Protein AF-A0A9D9AND8-F1 (afdb_monomer_lite)

Secondary structure (DSSP, 8-state):
-HHHHHHHHHHHGGGGSTT------PPPHHHHHHHHHHHHHHHHHHHH-SS-EEE--SSHHHHHHHHHHHHHTTTSPPSSEEE----S-S-TTTTTS-TTT-HHHHTTGGG----------

Sequence (121 aa):
MVEQITDTIRAYAPRFGPERGERKTELTPHLAVLEVEAIHIMSEVAADFERPVMLYSTGEYSTMMLRLAMKAFWPAKPLFSFLHIDCLWDFGQWAGSAIRSSRSCRMWADSIRATSHATFQ

Foldseek 3Di:
DVVVVVVVCVVCVVVVDPPPPPPPPPDDPVVVVVLVVLLVVLVVCLVVDPADEAEADPDPVRVVSCVSQCVSPPPDHRPYAYEYDDPVPDPPVPNPDDPVPDPVCVVRVVRYDDDDPPDDD

pLDDT: mean 71.0, std 21.16, range [26.05, 96.69]

Structure (mmCIF, N/CA/C/O backbone):
data_AF-A0A9D9AND8-F1
#
_entry.id   AF-A0A9D9AND8-F1
#
loop_
_atom_site.group_PDB
_atom_site.id
_atom_site.type_symbol
_atom_site.label_atom_id
_atom_site.label_alt_id
_atom_site.label_comp_id
_atom_site.label_asym_id
_atom_site.label_entity_id
_atom_site.label_seq_id
_atom_site.pdbx_PDB_ins_code
_atom_site.Cartn_x
_atom_site.Cartn_y
_atom_site.Cartn_z
_atom_site.occupancy
_atom_site.B_iso_or_equiv
_atom_site.auth_seq_id
_atom_site.auth_comp_id
_atom_site.auth_asym_id
_atom_site.auth_atom_id
_atom_site.pdbx_PDB_model_num
ATOM 1 N N . MET A 1 1 ? 23.223 -13.353 -29.895 1.00 60.47 1 MET A N 1
ATOM 2 C CA . MET A 1 1 ? 22.236 -12.441 -29.270 1.00 60.47 1 MET A CA 1
ATOM 3 C C . MET A 1 1 ? 21.867 -12.873 -27.849 1.00 60.47 1 MET A C 1
ATOM 5 O O . MET A 1 1 ? 21.993 -12.061 -26.949 1.00 60.47 1 MET A O 1
ATOM 9 N N . VAL A 1 2 ? 21.493 -14.138 -27.610 1.00 62.31 2 VAL A N 1
ATOM 10 C CA . VAL A 1 2 ? 21.167 -14.654 -26.257 1.00 62.31 2 VAL A CA 1
ATOM 11 C C . VAL A 1 2 ? 22.379 -14.668 -25.302 1.00 62.31 2 VAL A C 1
ATOM 13 O O . VAL A 1 2 ? 22.239 -14.327 -24.129 1.00 62.31 2 VAL A O 1
ATOM 16 N N . GLU A 1 3 ? 23.580 -14.960 -25.817 1.00 68.44 3 GLU A N 1
ATOM 17 C CA . GLU A 1 3 ? 24.846 -14.875 -25.059 1.00 68.44 3 GLU A CA 1
ATOM 18 C C . GLU A 1 3 ? 25.087 -13.462 -24.491 1.00 68.44 3 GLU A C 1
ATOM 20 O O . GLU A 1 3 ? 25.306 -13.305 -23.295 1.00 68.44 3 GLU A O 1
ATOM 25 N N . GLN A 1 4 ? 24.880 -12.408 -25.295 1.00 69.00 4 GLN A N 1
ATOM 26 C CA . GLN A 1 4 ? 25.072 -11.019 -24.848 1.00 69.00 4 GLN A CA 1
ATOM 27 C C . GLN A 1 4 ? 24.097 -10.596 -23.741 1.00 69.00 4 GLN A C 1
ATOM 29 O O . GLN A 1 4 ? 24.464 -9.834 -22.847 1.00 69.00 4 GLN A O 1
ATOM 34 N N . ILE A 1 5 ? 22.858 -11.097 -23.772 1.00 76.50 5 ILE A N 1
ATOM 35 C CA . ILE A 1 5 ? 21.877 -10.848 -22.706 1.00 76.50 5 ILE A CA 1
ATOM 36 C C . ILE A 1 5 ? 22.333 -11.535 -21.417 1.00 76.50 5 ILE A C 1
ATOM 38 O O . ILE A 1 5 ? 22.285 -10.935 -20.346 1.00 76.50 5 ILE A O 1
ATOM 42 N N . THR A 1 6 ? 22.818 -12.773 -21.519 1.00 77.94 6 THR A N 1
ATOM 43 C CA . THR A 1 6 ? 23.277 -13.565 -20.370 1.00 77.94 6 THR A CA 1
ATOM 44 C C . THR A 1 6 ? 24.500 -12.934 -19.708 1.00 77.94 6 THR A C 1
ATOM 46 O O . THR A 1 6 ? 24.544 -12.826 -18.482 1.00 77.94 6 THR A O 1
ATOM 49 N N . ASP A 1 7 ? 25.443 -12.431 -20.502 1.00 81.19 7 ASP A N 1
ATOM 50 C CA . ASP A 1 7 ? 26.620 -11.712 -20.011 1.00 81.19 7 ASP A CA 1
ATOM 51 C C . ASP A 1 7 ? 26.248 -10.378 -19.364 1.00 81.19 7 ASP A C 1
ATOM 53 O O . ASP A 1 7 ? 26.751 -10.043 -18.292 1.00 81.19 7 ASP A O 1
ATOM 57 N N . THR A 1 8 ? 25.291 -9.654 -19.948 1.00 79.75 8 THR A N 1
ATOM 58 C CA . THR A 1 8 ? 24.755 -8.417 -19.361 1.00 79.75 8 THR A CA 1
ATOM 59 C C . THR A 1 8 ? 24.072 -8.695 -18.022 1.00 79.75 8 THR A C 1
ATOM 61 O O . THR A 1 8 ? 24.312 -7.988 -17.045 1.00 79.75 8 THR A O 1
ATOM 64 N N . ILE A 1 9 ? 23.264 -9.757 -17.933 1.00 80.69 9 ILE A N 1
ATOM 65 C CA . ILE A 1 9 ? 22.616 -10.178 -16.685 1.00 80.69 9 ILE A CA 1
ATOM 66 C C . ILE A 1 9 ? 23.669 -10.564 -15.643 1.00 80.69 9 ILE A C 1
ATOM 68 O O . ILE A 1 9 ? 23.561 -10.128 -14.500 1.00 80.69 9 ILE A O 1
ATOM 72 N N . ARG A 1 10 ? 24.704 -11.327 -16.013 1.00 78.75 10 ARG A N 1
ATOM 73 C CA . ARG A 1 10 ? 25.799 -11.713 -15.105 1.00 78.75 10 ARG A CA 1
ATOM 74 C C . ARG A 1 10 ? 26.624 -10.520 -14.632 1.00 78.75 10 ARG A C 1
ATOM 76 O O . ARG A 1 10 ? 26.996 -10.493 -13.466 1.00 78.75 10 ARG A O 1
ATOM 83 N N . ALA A 1 11 ? 26.861 -9.527 -15.485 1.00 79.94 11 ALA A N 1
ATOM 84 C CA . ALA A 1 11 ? 27.540 -8.287 -15.111 1.00 79.94 11 ALA A CA 1
ATOM 85 C C . ALA A 1 11 ? 26.679 -7.403 -14.190 1.00 79.94 11 ALA A C 1
ATOM 87 O O . ALA A 1 11 ? 27.203 -6.674 -13.348 1.00 79.94 11 ALA A O 1
ATOM 88 N N . TYR A 1 12 ? 25.351 -7.474 -14.323 1.00 74.88 12 TYR A N 1
ATOM 89 C CA . TYR A 1 12 ? 24.406 -6.677 -13.541 1.00 74.88 12 TYR A CA 1
ATOM 90 C C . TYR A 1 12 ? 23.987 -7.343 -12.216 1.00 74.88 12 TYR A C 1
ATOM 92 O O . TYR A 1 12 ? 23.691 -6.653 -11.239 1.00 74.88 12 TYR A O 1
ATOM 100 N N . ALA A 1 13 ? 24.000 -8.678 -12.156 1.00 76.44 13 ALA A N 1
ATOM 101 C CA . ALA A 1 13 ? 23.594 -9.493 -11.009 1.00 76.44 13 ALA A CA 1
ATOM 102 C C . ALA A 1 13 ? 24.298 -9.164 -9.673 1.00 76.44 13 ALA A C 1
ATOM 104 O O . ALA A 1 13 ? 23.607 -9.176 -8.651 1.00 76.44 13 ALA A O 1
ATOM 105 N N . PRO A 1 14 ? 25.599 -8.798 -9.625 1.00 74.25 14 PRO A N 1
ATOM 106 C CA . PRO A 1 14 ? 26.282 -8.448 -8.379 1.00 74.25 14 PRO A CA 1
ATOM 107 C C . PRO A 1 14 ? 25.635 -7.272 -7.631 1.00 74.25 14 PRO A C 1
ATOM 109 O O . PRO A 1 14 ? 25.731 -7.194 -6.410 1.00 74.25 14 PRO A O 1
ATOM 112 N N . ARG A 1 15 ? 24.894 -6.391 -8.326 1.00 68.00 15 ARG A N 1
ATOM 113 C CA . ARG A 1 15 ? 24.135 -5.283 -7.706 1.00 68.00 15 ARG A CA 1
ATOM 114 C C . ARG A 1 15 ? 22.983 -5.749 -6.812 1.00 68.00 15 ARG A C 1
ATOM 116 O O . ARG A 1 15 ? 22.499 -4.974 -5.985 1.00 68.00 15 ARG A O 1
ATOM 123 N N . PHE A 1 16 ? 22.520 -6.982 -7.000 1.00 69.44 16 PHE A N 1
ATOM 124 C CA . PHE A 1 16 ? 21.459 -7.607 -6.212 1.00 69.44 16 PHE A CA 1
ATOM 125 C C . PHE A 1 16 ? 22.005 -8.615 -5.189 1.00 69.44 16 PHE A C 1
ATOM 127 O O . PHE A 1 16 ? 21.230 -9.397 -4.640 1.00 69.44 16 PHE A O 1
ATOM 134 N N . GLY A 1 17 ? 23.321 -8.612 -4.942 1.00 66.56 17 GLY A N 1
ATOM 135 C CA . GLY A 1 17 ? 23.969 -9.502 -3.986 1.00 66.56 17 GLY A CA 1
ATOM 136 C C . GLY A 1 17 ? 23.478 -9.326 -2.538 1.00 66.56 17 GLY A C 1
ATOM 137 O O . GLY A 1 17 ? 22.917 -8.284 -2.185 1.00 66.56 17 GLY A O 1
ATOM 138 N N . PRO A 1 18 ? 23.700 -10.343 -1.686 1.00 62.09 18 PRO A N 1
ATOM 139 C CA . PRO A 1 18 ? 23.262 -10.361 -0.288 1.00 62.09 18 PRO A CA 1
ATOM 140 C C . PRO A 1 18 ? 23.989 -9.330 0.588 1.00 62.09 18 PRO A C 1
ATOM 142 O O . PRO A 1 18 ? 23.468 -8.953 1.631 1.00 62.09 18 PRO A O 1
ATOM 145 N N . GLU A 1 19 ? 25.135 -8.804 0.141 1.00 62.38 19 GLU A N 1
ATOM 146 C CA . GLU A 1 19 ? 25.882 -7.718 0.798 1.00 62.38 19 GLU A CA 1
ATOM 147 C C . GLU A 1 19 ? 25.253 -6.333 0.602 1.00 62.38 19 GLU A C 1
ATOM 149 O O . GLU A 1 19 ? 25.921 -5.296 0.598 1.00 62.38 19 GLU A O 1
ATOM 154 N N . ARG A 1 20 ? 23.935 -6.278 0.416 1.00 56.81 20 ARG A N 1
ATOM 155 C CA . ARG A 1 20 ? 23.211 -5.019 0.481 1.00 56.81 20 ARG A CA 1
ATOM 156 C C . ARG A 1 20 ? 23.189 -4.620 1.954 1.00 56.81 20 ARG A C 1
ATOM 158 O O . ARG A 1 20 ? 22.267 -4.991 2.675 1.00 56.81 20 ARG A O 1
ATOM 165 N N . GLY A 1 21 ? 24.224 -3.899 2.395 1.00 57.62 21 GLY A N 1
ATOM 166 C CA . GLY A 1 21 ? 24.255 -3.267 3.712 1.00 57.62 21 GLY A CA 1
ATOM 167 C C . GLY A 1 21 ? 22.902 -2.619 3.993 1.00 57.62 21 GLY A C 1
ATOM 168 O O . GLY A 1 21 ? 22.286 -2.074 3.069 1.00 57.62 21 GLY A O 1
ATOM 169 N N . GLU A 1 22 ? 22.412 -2.778 5.224 1.00 60.12 22 GLU A N 1
ATOM 170 C CA . GLU A 1 22 ? 21.079 -2.359 5.652 1.00 60.12 22 GLU A CA 1
ATOM 171 C C . GLU A 1 22 ? 20.847 -0.913 5.208 1.00 60.12 22 GLU A C 1
ATOM 173 O O . GLU A 1 22 ? 21.396 0.037 5.766 1.00 60.12 22 GLU A O 1
ATOM 178 N N . ARG A 1 23 ? 20.106 -0.743 4.109 1.00 58.53 23 ARG A N 1
ATOM 179 C CA . ARG A 1 23 ? 19.906 0.565 3.501 1.00 58.53 23 ARG A CA 1
ATOM 180 C C . ARG A 1 23 ? 18.869 1.286 4.354 1.00 58.53 23 ARG A C 1
ATOM 182 O O . ARG A 1 23 ? 17.690 1.310 4.011 1.00 58.53 23 ARG A O 1
ATOM 189 N N . LYS A 1 24 ? 19.297 1.834 5.492 1.00 58.53 24 LYS A N 1
ATOM 190 C CA . LYS A 1 24 ? 18.519 2.789 6.283 1.00 58.53 24 LYS A CA 1
ATOM 191 C C . LYS A 1 24 ? 18.476 4.098 5.510 1.00 58.53 24 LYS A C 1
ATOM 193 O O . LYS A 1 24 ? 19.198 5.043 5.793 1.00 58.53 24 LYS A O 1
ATOM 198 N N . THR A 1 25 ? 17.685 4.118 4.445 1.00 65.06 25 THR A N 1
ATOM 199 C CA . THR A 1 25 ? 17.281 5.373 3.826 1.00 65.06 25 THR A CA 1
ATOM 200 C C . THR A 1 25 ? 16.216 5.945 4.744 1.00 65.06 25 THR A C 1
ATOM 202 O O . THR A 1 25 ? 15.048 5.573 4.644 1.00 65.06 25 THR A O 1
ATOM 205 N N . GLU A 1 26 ? 16.641 6.754 5.713 1.00 78.56 26 GLU A N 1
ATOM 206 C CA . GLU A 1 26 ? 15.705 7.531 6.515 1.00 78.56 26 GLU A CA 1
ATOM 207 C C . GLU A 1 26 ? 14.888 8.398 5.558 1.00 78.56 26 GLU A C 1
ATOM 209 O O . GLU A 1 26 ? 15.436 9.104 4.705 1.00 78.56 26 GLU A O 1
ATOM 214 N N . LEU A 1 27 ? 13.564 8.263 5.630 1.00 84.69 27 LEU A N 1
ATOM 215 C CA . LEU A 1 27 ? 12.671 9.090 4.837 1.00 84.69 27 LEU A CA 1
ATOM 216 C C . LEU A 1 27 ? 12.847 10.537 5.286 1.00 84.69 27 LEU A C 1
ATOM 218 O O . LEU A 1 27 ? 12.961 10.820 6.479 1.00 84.69 27 LEU A O 1
ATOM 222 N N . THR A 1 28 ? 12.838 11.465 4.333 1.00 92.75 28 THR A N 1
ATOM 223 C CA . THR A 1 28 ? 12.757 12.879 4.694 1.00 92.75 28 THR A CA 1
ATOM 224 C C . THR A 1 28 ? 11.464 13.121 5.489 1.00 92.75 28 THR A C 1
ATOM 226 O O . THR A 1 28 ? 10.480 12.406 5.270 1.00 92.75 28 THR A O 1
ATOM 229 N N . PRO A 1 29 ? 11.409 14.130 6.380 1.00 91.44 29 PRO A N 1
ATOM 230 C CA . PRO A 1 29 ? 10.223 14.377 7.205 1.00 91.44 29 PRO A CA 1
ATOM 231 C C . PRO A 1 29 ? 8.933 14.504 6.386 1.00 91.44 29 PRO A C 1
ATOM 233 O O . PRO A 1 29 ? 7.892 13.988 6.774 1.00 91.44 29 PRO A O 1
ATOM 236 N N . HIS A 1 30 ? 9.019 15.123 5.206 1.00 94.69 30 HIS A N 1
ATOM 237 C CA . HIS A 1 30 ? 7.894 15.237 4.283 1.00 94.69 30 HIS A CA 1
ATOM 238 C C . HIS A 1 30 ? 7.436 13.879 3.722 1.00 94.69 30 HIS A C 1
ATOM 240 O O . HIS A 1 30 ? 6.242 13.594 3.710 1.00 94.69 30 HIS A O 1
ATOM 246 N N . LEU A 1 31 ? 8.367 13.014 3.299 1.00 93.50 31 LEU A N 1
ATOM 247 C CA . LEU A 1 31 ? 8.030 11.683 2.781 1.00 93.50 31 LEU A CA 1
ATOM 248 C C . LEU A 1 31 ? 7.480 10.758 3.870 1.00 93.50 31 LEU A C 1
ATOM 250 O O . LEU A 1 31 ? 6.635 9.919 3.578 1.00 93.50 31 LEU A O 1
ATOM 254 N N . ALA A 1 32 ? 7.929 10.919 5.116 1.00 92.38 32 ALA A N 1
ATOM 255 C CA . ALA A 1 32 ? 7.377 10.186 6.249 1.00 92.38 32 ALA A CA 1
ATOM 256 C C . ALA A 1 32 ? 5.906 10.559 6.502 1.00 92.38 32 ALA A C 1
ATOM 258 O O . ALA A 1 32 ? 5.086 9.673 6.724 1.00 92.38 32 ALA A O 1
ATOM 259 N N . VAL A 1 33 ? 5.558 11.849 6.406 1.00 95.75 33 VAL A N 1
ATOM 260 C CA . VAL A 1 33 ? 4.161 12.305 6.511 1.00 95.75 33 VAL A CA 1
ATOM 261 C C . VAL A 1 33 ? 3.309 11.707 5.393 1.00 95.75 33 VAL A C 1
ATOM 263 O O . VAL A 1 33 ? 2.272 11.120 5.683 1.00 95.75 33 VAL A O 1
ATOM 266 N N . LEU A 1 34 ? 3.777 11.773 4.142 1.00 95.69 34 LEU A N 1
ATOM 267 C CA . LEU A 1 34 ? 3.057 11.196 3.000 1.00 95.69 34 LEU A CA 1
ATOM 268 C C . LEU A 1 34 ? 2.881 9.678 3.119 1.00 95.69 34 LEU A C 1
ATOM 270 O O . LEU A 1 34 ? 1.847 9.140 2.734 1.00 95.69 34 LEU A O 1
ATOM 274 N N . GLU A 1 35 ? 3.879 8.971 3.650 1.00 94.62 35 GLU A N 1
ATOM 275 C CA . GLU A 1 35 ? 3.773 7.532 3.885 1.00 94.62 35 GLU A CA 1
ATOM 276 C C . GLU A 1 35 ? 2.700 7.210 4.934 1.00 94.62 35 GLU A C 1
ATOM 278 O O . GLU A 1 35 ? 1.891 6.307 4.718 1.00 94.62 35 GLU A O 1
ATOM 283 N N . VAL A 1 36 ? 2.661 7.956 6.042 1.00 96.00 36 VAL A N 1
ATOM 284 C CA . VAL A 1 36 ? 1.648 7.781 7.094 1.00 96.00 36 VAL A CA 1
ATOM 285 C C . VAL A 1 36 ? 0.250 8.109 6.571 1.00 96.00 36 VAL A C 1
ATOM 287 O O . VAL A 1 36 ? -0.675 7.333 6.797 1.00 96.00 36 VAL A O 1
ATOM 290 N N . GLU A 1 37 ? 0.100 9.207 5.832 1.00 96.69 37 GLU A N 1
ATOM 291 C CA . GLU A 1 37 ? -1.172 9.622 5.235 1.00 96.69 37 GLU A CA 1
ATOM 292 C C . GLU A 1 37 ? -1.691 8.584 4.230 1.00 96.69 37 GLU A C 1
ATOM 294 O O . GLU A 1 37 ? -2.852 8.182 4.285 1.00 96.69 37 GLU A O 1
ATOM 299 N N . ALA A 1 38 ? -0.821 8.060 3.364 1.00 95.25 38 ALA A N 1
ATOM 300 C CA . ALA A 1 38 ? -1.208 7.031 2.405 1.00 95.25 38 ALA A CA 1
ATOM 301 C C . ALA A 1 38 ? -1.621 5.715 3.085 1.00 95.25 38 ALA A C 1
ATOM 303 O O . ALA A 1 38 ? -2.586 5.075 2.660 1.00 95.25 38 ALA A O 1
ATOM 304 N N . ILE A 1 39 ? -0.909 5.300 4.139 1.00 94.44 39 ILE A N 1
ATOM 305 C CA . ILE A 1 39 ? -1.267 4.119 4.938 1.00 94.44 39 ILE A CA 1
ATOM 306 C C . ILE A 1 39 ? -2.623 4.32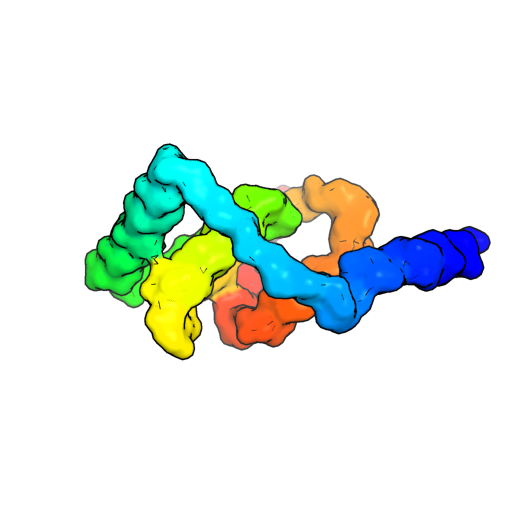2 5.618 1.00 94.44 39 ILE A C 1
ATOM 308 O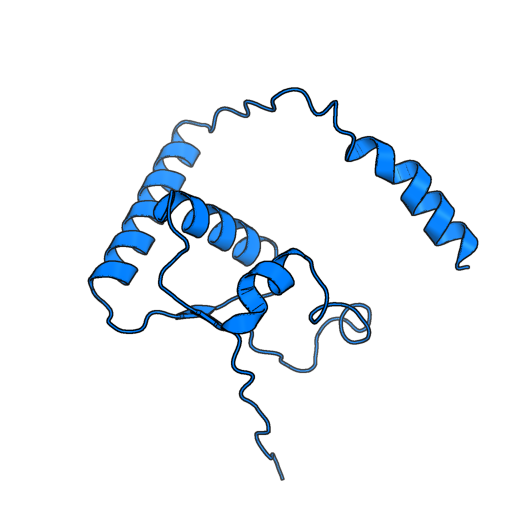 O . ILE A 1 39 ? -3.443 3.402 5.626 1.00 94.44 39 ILE A O 1
ATOM 312 N N . HIS A 1 40 ? -2.868 5.516 6.157 1.00 95.50 40 HIS A N 1
ATOM 313 C CA . HIS A 1 40 ? -4.130 5.866 6.796 1.00 95.50 40 HIS A CA 1
ATOM 314 C C . HIS A 1 40 ? -5.302 5.744 5.816 1.00 95.50 40 HIS A C 1
ATOM 316 O O . HIS A 1 40 ? -6.212 4.963 6.079 1.00 95.50 40 HIS A O 1
ATOM 322 N N . ILE A 1 41 ? -5.206 6.371 4.639 1.00 94.44 41 ILE A N 1
ATOM 323 C CA . ILE A 1 41 ? -6.235 6.299 3.589 1.00 94.44 41 ILE A CA 1
ATOM 324 C C . ILE A 1 41 ? -6.506 4.846 3.169 1.00 94.44 41 ILE A C 1
ATOM 326 O O . ILE A 1 41 ? -7.656 4.433 3.041 1.00 94.44 41 ILE A O 1
ATOM 330 N N . MET A 1 42 ? -5.463 4.031 2.972 1.00 91.88 42 MET A N 1
ATOM 331 C CA . MET A 1 42 ? -5.641 2.617 2.604 1.00 91.88 42 MET A CA 1
ATOM 332 C C . MET A 1 42 ? -6.335 1.799 3.695 1.00 91.88 42 MET A C 1
ATOM 334 O O . MET A 1 42 ? -7.076 0.867 3.381 1.00 91.88 42 MET A O 1
ATOM 338 N N . SER A 1 43 ? -6.085 2.132 4.960 1.00 91.81 43 SER A N 1
ATOM 339 C CA . SER A 1 43 ? -6.679 1.445 6.106 1.00 91.81 43 SER A CA 1
ATOM 340 C C . SER A 1 43 ? -8.144 1.839 6.291 1.00 91.81 43 SER A C 1
ATOM 342 O O . SER A 1 43 ? -8.965 0.966 6.554 1.00 91.81 43 SER A O 1
ATOM 344 N N . GLU A 1 44 ? -8.485 3.114 6.081 1.00 94.56 44 GLU A N 1
ATOM 345 C CA . GLU A 1 44 ? -9.872 3.601 6.077 1.00 94.56 44 GLU A CA 1
ATOM 346 C C . GLU A 1 44 ? -10.684 2.948 4.959 1.00 94.56 44 GLU A C 1
ATOM 348 O O . GLU A 1 44 ? -11.712 2.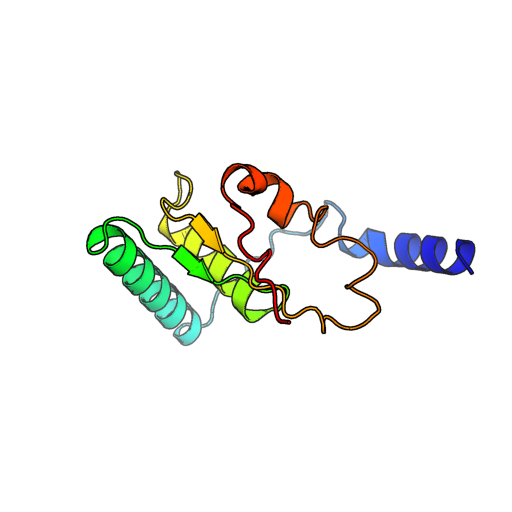331 5.217 1.00 94.56 44 GLU A O 1
ATOM 353 N N . VAL A 1 45 ? -10.173 2.954 3.723 1.00 93.19 45 VAL A N 1
ATOM 354 C CA . VAL A 1 45 ? -10.855 2.311 2.587 1.00 93.19 45 VAL A CA 1
ATOM 355 C C . VAL A 1 45 ? -11.042 0.806 2.814 1.00 93.19 45 VAL A C 1
ATOM 357 O O . VAL A 1 45 ? -12.050 0.234 2.410 1.00 93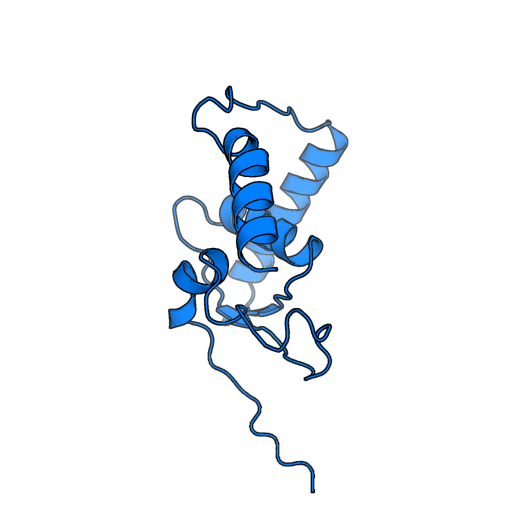.19 45 VAL A O 1
ATOM 360 N N . ALA A 1 46 ? -10.095 0.134 3.465 1.00 89.56 46 ALA A N 1
ATOM 361 C CA . ALA A 1 46 ? -10.250 -1.283 3.782 1.00 89.56 46 ALA A CA 1
ATOM 362 C C . ALA A 1 46 ? -11.236 -1.558 4.929 1.00 89.56 46 ALA A C 1
ATOM 364 O O . ALA A 1 46 ? -11.747 -2.674 5.009 1.00 89.56 46 ALA A O 1
ATOM 365 N N . ALA A 1 47 ? -11.487 -0.582 5.805 1.00 91.44 47 ALA A N 1
ATOM 366 C CA . ALA A 1 47 ? -12.455 -0.688 6.892 1.00 91.44 47 ALA A CA 1
ATOM 367 C C . ALA A 1 47 ? -13.881 -0.323 6.444 1.00 91.44 47 ALA A C 1
ATOM 369 O O . ALA A 1 47 ? -14.834 -0.973 6.869 1.00 91.44 47 ALA A O 1
ATOM 370 N N . ASP A 1 48 ? -14.019 0.675 5.569 1.00 94.62 48 ASP A N 1
ATOM 371 C CA . ASP A 1 48 ? -15.315 1.226 5.160 1.00 94.62 48 ASP A CA 1
ATOM 372 C C . ASP A 1 48 ? -15.984 0.442 4.022 1.00 94.62 48 ASP A C 1
ATOM 374 O O . ASP A 1 48 ? -17.210 0.441 3.900 1.00 94.62 48 ASP A O 1
ATOM 378 N N . PHE A 1 49 ? -15.203 -0.229 3.170 1.00 92.81 49 PHE A N 1
ATOM 379 C CA . PHE A 1 49 ? -15.719 -0.929 1.993 1.00 92.81 49 PHE A CA 1
ATOM 380 C C . PHE A 1 49 ? -15.676 -2.450 2.170 1.00 92.81 49 PHE A C 1
ATOM 382 O O . PHE A 1 49 ? -14.650 -3.024 2.518 1.00 92.81 49 PHE A O 1
ATOM 389 N N . GLU A 1 50 ? -16.771 -3.135 1.823 1.00 88.69 50 GLU A N 1
ATOM 390 C CA . GLU A 1 50 ? -16.877 -4.598 1.967 1.00 88.69 50 GLU A CA 1
ATOM 391 C C . GLU A 1 50 ? -15.953 -5.383 1.021 1.00 88.69 50 GLU A C 1
ATOM 393 O O . GLU A 1 50 ? -15.505 -6.484 1.343 1.00 88.69 50 GLU A O 1
ATOM 398 N N . ARG A 1 51 ? -15.710 -4.863 -0.192 1.00 88.12 51 ARG A N 1
ATOM 399 C CA . ARG A 1 51 ? -14.938 -5.550 -1.246 1.00 88.12 51 ARG A CA 1
ATOM 400 C C . ARG A 1 51 ? -14.025 -4.579 -2.001 1.00 88.12 51 ARG A C 1
ATOM 402 O O . ARG A 1 51 ? -14.244 -4.349 -3.194 1.00 88.12 51 ARG A O 1
ATOM 409 N N . PRO A 1 52 ? -13.013 -3.996 -1.337 1.00 90.12 52 PRO A N 1
ATOM 410 C CA . PRO A 1 52 ? -12.074 -3.124 -2.016 1.00 90.12 52 PRO A CA 1
ATOM 411 C C . PRO A 1 52 ? -11.253 -3.924 -3.036 1.00 90.12 52 PRO A C 1
ATOM 413 O O . PRO A 1 52 ? -10.962 -5.109 -2.848 1.00 90.12 52 PRO A O 1
ATOM 416 N N . VAL A 1 53 ? -10.877 -3.266 -4.132 1.00 89.50 53 VAL A N 1
ATOM 417 C CA . VAL A 1 53 ? -9.997 -3.818 -5.167 1.00 89.50 53 VAL A CA 1
ATOM 418 C C . VAL A 1 53 ? -8.951 -2.770 -5.509 1.00 89.50 53 VAL A C 1
ATOM 420 O O . VAL A 1 53 ? -9.282 -1.615 -5.765 1.00 89.50 53 VAL A O 1
ATOM 423 N N . MET A 1 54 ? -7.688 -3.178 -5.547 1.00 89.06 54 MET A N 1
ATOM 424 C CA . MET A 1 54 ? -6.590 -2.306 -5.935 1.00 89.06 54 MET A CA 1
ATOM 425 C C . MET A 1 54 ? -6.248 -2.501 -7.411 1.00 89.06 54 MET A C 1
ATOM 427 O O . MET A 1 54 ? -5.831 -3.582 -7.831 1.00 89.06 54 MET A O 1
ATOM 431 N N . LEU A 1 55 ? -6.396 -1.436 -8.198 1.00 89.06 55 LEU A N 1
ATOM 432 C CA . LEU A 1 55 ? -5.962 -1.425 -9.591 1.00 89.06 55 LEU A CA 1
ATOM 433 C C . LEU A 1 55 ? -4.432 -1.452 -9.652 1.00 89.06 55 LEU A C 1
ATOM 435 O O . LEU A 1 55 ? -3.753 -0.595 -9.084 1.00 89.06 55 LEU A O 1
ATOM 439 N N . TYR A 1 56 ? -3.894 -2.454 -10.335 1.00 84.69 56 TYR A N 1
ATOM 440 C CA . TYR A 1 56 ? -2.463 -2.692 -10.450 1.00 84.69 56 TYR A CA 1
ATOM 441 C C . TYR A 1 56 ? -2.042 -2.689 -11.916 1.00 84.69 56 TYR A C 1
ATOM 443 O O . TYR A 1 56 ? -2.658 -3.342 -12.754 1.00 84.69 56 TYR A O 1
ATOM 451 N N . SER A 1 57 ? -0.965 -1.975 -12.226 1.00 83.12 57 SER A N 1
ATOM 452 C CA . SER A 1 57 ? -0.303 -1.989 -13.531 1.00 83.12 57 SER A CA 1
ATOM 453 C C . SER A 1 57 ? 1.143 -2.458 -13.365 1.00 83.12 57 SER A C 1
ATOM 455 O O . SER A 1 57 ? 1.588 -2.756 -12.265 1.00 83.12 57 SER A O 1
ATOM 457 N N . THR A 1 58 ? 1.908 -2.557 -14.443 1.00 76.75 58 THR A N 1
ATOM 458 C CA . THR A 1 58 ? 3.348 -2.861 -14.377 1.00 76.75 58 THR A CA 1
ATOM 459 C C . THR A 1 58 ? 4.216 -1.620 -14.117 1.00 76.75 58 THR A C 1
ATOM 461 O O . THR A 1 58 ? 5.441 -1.719 -14.131 1.00 76.75 58 THR A O 1
ATOM 464 N N . GLY A 1 59 ? 3.606 -0.455 -13.863 1.00 80.62 59 GLY A N 1
ATOM 465 C CA . GLY A 1 59 ? 4.310 0.814 -13.653 1.00 80.62 59 GLY A CA 1
ATOM 466 C C . GLY A 1 59 ? 4.885 1.001 -12.243 1.00 80.62 59 GLY A C 1
ATOM 467 O O . GLY A 1 59 ? 4.498 0.332 -11.278 1.00 80.62 59 GLY A O 1
ATOM 468 N N . GLU A 1 60 ? 5.777 1.975 -12.089 1.00 83.06 60 GLU A N 1
ATOM 469 C CA . GLU A 1 60 ? 6.461 2.295 -10.833 1.00 83.06 60 GLU A CA 1
ATOM 470 C C . GLU A 1 60 ? 5.507 2.728 -9.711 1.00 83.06 60 GLU A C 1
ATOM 472 O O . GLU A 1 60 ? 5.670 2.305 -8.564 1.00 83.06 60 GLU A O 1
ATOM 477 N N . TYR A 1 61 ? 4.465 3.496 -10.038 1.00 85.25 61 TYR A N 1
ATOM 478 C CA . TYR A 1 61 ? 3.500 4.000 -9.058 1.00 85.25 61 TYR A CA 1
ATOM 479 C C . TYR A 1 61 ? 2.703 2.869 -8.414 1.00 85.25 61 TYR A C 1
ATOM 481 O O . TYR A 1 61 ? 2.534 2.831 -7.199 1.00 85.25 61 TYR A O 1
ATOM 489 N N . SER A 1 62 ? 2.270 1.896 -9.215 1.00 85.38 62 SER A N 1
ATOM 490 C CA . SER A 1 62 ? 1.525 0.736 -8.721 1.00 85.38 62 SER A CA 1
ATOM 491 C C . SER A 1 62 ? 2.382 -0.153 -7.809 1.00 85.38 62 SER A C 1
ATOM 493 O O . SER A 1 62 ? 1.892 -0.695 -6.819 1.00 85.38 62 SER A O 1
ATOM 495 N N . THR A 1 63 ? 3.687 -0.243 -8.085 1.00 86.12 63 THR A N 1
ATOM 496 C CA . THR A 1 63 ? 4.650 -0.967 -7.247 1.00 86.12 63 THR A CA 1
ATOM 497 C C . THR A 1 63 ? 4.899 -0.235 -5.928 1.00 86.12 63 THR A C 1
ATOM 499 O O . THR A 1 63 ? 4.983 -0.871 -4.876 1.00 86.12 63 THR A O 1
ATOM 502 N N . MET A 1 64 ? 4.965 1.099 -5.957 1.00 90.56 64 MET A N 1
ATOM 503 C CA . MET A 1 64 ? 5.035 1.921 -4.747 1.00 90.56 64 MET A CA 1
ATOM 504 C C . MET A 1 64 ? 3.773 1.758 -3.893 1.00 90.56 64 MET A C 1
ATOM 506 O O . MET A 1 64 ? 3.873 1.493 -2.697 1.00 90.56 64 MET A O 1
ATOM 510 N N . MET A 1 65 ? 2.593 1.823 -4.507 1.00 90.56 65 MET A N 1
ATOM 511 C CA . MET A 1 65 ? 1.323 1.610 -3.812 1.00 90.56 65 MET A CA 1
ATOM 512 C C . MET A 1 65 ? 1.227 0.200 -3.219 1.00 90.56 65 MET A C 1
ATOM 514 O O . MET A 1 65 ? 0.797 0.044 -2.081 1.00 90.56 65 MET A O 1
ATOM 518 N N . LEU A 1 66 ? 1.699 -0.831 -3.931 1.00 89.44 66 LEU A N 1
ATOM 519 C CA . LEU A 1 66 ? 1.769 -2.197 -3.404 1.00 89.44 66 LEU A CA 1
ATOM 520 C C . LEU A 1 66 ? 2.662 -2.267 -2.159 1.00 89.44 66 LEU A C 1
ATOM 522 O O . LEU A 1 66 ? 2.330 -2.939 -1.183 1.00 89.44 66 LEU A O 1
ATOM 526 N N . ARG A 1 67 ? 3.797 -1.561 -2.163 1.00 88.88 67 ARG A N 1
ATOM 527 C CA . ARG A 1 67 ? 4.692 -1.497 -1.003 1.00 88.88 67 ARG A CA 1
ATOM 528 C C . ARG A 1 67 ? 4.024 -0.821 0.197 1.00 88.88 67 ARG A C 1
ATOM 530 O O . ARG A 1 67 ? 4.206 -1.305 1.313 1.00 88.88 67 ARG A O 1
ATOM 537 N N . LEU A 1 68 ? 3.269 0.251 -0.029 1.00 91.69 68 LEU A N 1
ATOM 538 C CA . LEU A 1 68 ? 2.513 0.953 1.010 1.00 91.69 68 LEU A CA 1
ATOM 539 C C . LEU A 1 68 ? 1.376 0.088 1.567 1.00 91.69 68 LEU A C 1
ATOM 541 O O . LEU A 1 68 ? 1.261 -0.036 2.782 1.00 91.69 68 LEU A O 1
ATOM 545 N N . ALA A 1 69 ? 0.623 -0.602 0.707 1.00 90.62 69 ALA A N 1
ATOM 546 C CA . ALA A 1 69 ? -0.395 -1.561 1.131 1.00 90.62 69 ALA A CA 1
ATOM 547 C C . ALA A 1 69 ? 0.214 -2.642 2.039 1.00 90.62 69 ALA A C 1
ATOM 549 O O . ALA A 1 69 ? -0.275 -2.915 3.128 1.00 90.62 69 ALA A O 1
ATOM 550 N N . MET A 1 70 ? 1.358 -3.205 1.657 1.00 89.38 70 MET A N 1
ATOM 551 C CA . MET A 1 70 ? 2.051 -4.209 2.472 1.00 89.38 70 MET A CA 1
ATOM 552 C C . MET A 1 70 ? 2.522 -3.670 3.830 1.00 89.38 70 MET A C 1
ATOM 554 O O . MET A 1 70 ? 2.600 -4.434 4.787 1.00 89.38 70 MET A O 1
ATOM 558 N N . LYS A 1 71 ? 2.838 -2.371 3.923 1.00 90.81 71 LYS A N 1
ATOM 559 C CA . LYS A 1 71 ? 3.124 -1.707 5.202 1.00 90.81 71 LYS A CA 1
ATOM 560 C C . LYS A 1 71 ? 1.859 -1.507 6.038 1.00 90.81 71 LYS A C 1
ATOM 562 O O . LYS A 1 71 ? 1.919 -1.733 7.240 1.00 90.81 71 LYS A O 1
ATOM 567 N N . ALA A 1 72 ? 0.744 -1.124 5.419 1.00 91.19 72 ALA A N 1
ATOM 568 C CA . ALA A 1 72 ? -0.519 -0.866 6.108 1.00 91.19 72 ALA A CA 1
ATOM 569 C C . ALA A 1 72 ? -1.098 -2.118 6.789 1.00 91.19 72 ALA A C 1
ATOM 571 O O . ALA A 1 72 ? -1.592 -2.033 7.908 1.00 91.19 72 ALA A O 1
ATOM 572 N N . PHE A 1 73 ? -0.996 -3.286 6.146 1.00 87.94 73 PHE A N 1
ATOM 573 C CA . PHE A 1 73 ? -1.602 -4.528 6.653 1.00 87.94 73 PHE A CA 1
ATOM 574 C C . PHE A 1 73 ? -0.639 -5.446 7.411 1.00 87.94 73 PHE A C 1
ATOM 576 O O . PHE A 1 73 ? -1.058 -6.507 7.873 1.00 87.94 73 PHE A O 1
ATOM 583 N N . TRP A 1 74 ? 0.632 -5.065 7.576 1.00 87.81 74 TRP A N 1
ATOM 584 C CA . TRP A 1 74 ? 1.596 -5.867 8.333 1.00 87.81 74 TRP A CA 1
ATOM 585 C C . TRP A 1 74 ? 1.097 -6.102 9.772 1.00 87.81 74 TRP A C 1
ATOM 587 O O . TRP A 1 74 ? 0.737 -5.134 10.441 1.00 87.81 74 TRP A O 1
ATOM 597 N N . PRO A 1 75 ? 1.086 -7.347 10.297 1.00 88.69 75 PRO A N 1
ATOM 598 C CA . PRO A 1 75 ? 1.758 -8.567 9.815 1.00 88.69 75 PRO A CA 1
ATOM 599 C C . PRO A 1 75 ? 0.928 -9.471 8.885 1.00 88.69 75 PRO A C 1
ATOM 601 O O . PRO A 1 75 ? 1.418 -10.510 8.440 1.00 88.69 75 PRO A O 1
ATOM 604 N N . ALA A 1 76 ? -0.325 -9.117 8.612 1.00 84.94 76 ALA A N 1
ATOM 605 C CA . ALA A 1 76 ? -1.205 -9.864 7.727 1.00 84.94 76 ALA A CA 1
ATOM 606 C C . ALA A 1 76 ? -1.039 -9.432 6.257 1.00 84.94 76 ALA A C 1
ATOM 608 O O . ALA A 1 76 ? -0.367 -8.457 5.919 1.00 84.94 76 ALA A O 1
ATOM 609 N N . LYS A 1 77 ? -1.640 -10.198 5.344 1.00 80.31 77 LYS A N 1
ATOM 610 C CA . LYS A 1 77 ? -1.741 -9.799 3.935 1.00 80.31 77 LYS A CA 1
ATOM 611 C C . LYS A 1 77 ? -2.882 -8.780 3.770 1.00 80.31 77 LYS A C 1
ATOM 613 O O . LYS A 1 77 ? -3.874 -8.907 4.488 1.00 80.31 77 LYS A O 1
ATOM 618 N N . PRO A 1 78 ? -2.787 -7.825 2.823 1.00 79.81 78 PRO A N 1
ATOM 619 C CA . PRO A 1 78 ? -3.901 -6.942 2.488 1.00 79.81 78 PRO A CA 1
ATOM 620 C C . PRO A 1 78 ? -5.174 -7.735 2.180 1.00 79.81 78 PRO A C 1
ATOM 622 O O . PRO A 1 78 ? -5.120 -8.754 1.491 1.00 79.81 78 PRO A O 1
ATOM 625 N N . LEU A 1 79 ? -6.307 -7.259 2.699 1.00 75.19 79 LEU A N 1
ATOM 626 C CA . LEU A 1 79 ? -7.603 -7.942 2.601 1.00 75.19 79 LEU A CA 1
ATOM 627 C C . LEU A 1 79 ? -8.310 -7.733 1.247 1.00 75.19 79 LEU A C 1
ATOM 629 O O . LEU A 1 79 ? -9.376 -8.300 1.024 1.00 75.19 79 LEU A O 1
ATOM 633 N N . PHE A 1 80 ? -7.725 -6.949 0.336 1.00 81.81 80 PHE A N 1
ATOM 634 C CA . PHE A 1 80 ? -8.288 -6.648 -0.982 1.00 81.81 80 PHE A CA 1
ATOM 635 C C . PHE A 1 80 ? -7.562 -7.353 -2.130 1.00 81.81 80 PHE A C 1
ATOM 637 O O . PHE A 1 80 ? -6.356 -7.604 -2.095 1.00 81.81 80 PHE A O 1
ATOM 644 N N . SER A 1 81 ? -8.320 -7.639 -3.188 1.00 83.81 81 SER A N 1
ATOM 645 C CA . SER A 1 81 ? -7.810 -8.234 -4.424 1.00 83.81 81 SER A CA 1
ATOM 646 C C . SER A 1 81 ? -7.105 -7.200 -5.304 1.00 83.81 81 SER A C 1
ATOM 648 O O . SER A 1 81 ? -7.448 -6.019 -5.288 1.00 83.81 81 SER A O 1
ATOM 650 N N . PHE A 1 82 ? -6.162 -7.652 -6.134 1.00 83.94 82 PHE A N 1
ATOM 651 C CA . PHE A 1 82 ? -5.538 -6.825 -7.170 1.00 83.94 82 PHE A CA 1
ATOM 652 C C . PHE A 1 82 ? -6.192 -7.085 -8.528 1.00 83.94 82 PHE A C 1
ATOM 654 O O . PHE A 1 82 ? -6.370 -8.241 -8.918 1.00 83.94 82 PHE A O 1
ATOM 661 N N . LEU A 1 83 ? -6.516 -6.020 -9.260 1.00 85.00 83 LEU A N 1
ATOM 662 C CA . LEU A 1 83 ? -7.057 -6.090 -10.615 1.00 85.00 83 LEU A CA 1
ATOM 663 C C . LEU A 1 83 ? -6.099 -5.413 -11.590 1.00 85.00 83 LEU A C 1
ATOM 665 O O . LEU A 1 83 ? -5.808 -4.227 -11.467 1.00 85.00 83 LEU A O 1
ATOM 669 N N . HIS A 1 84 ? -5.640 -6.178 -12.574 1.00 82.62 84 HIS A N 1
ATOM 670 C CA . HIS A 1 84 ? -4.883 -5.661 -13.703 1.00 82.62 84 HIS A CA 1
ATOM 671 C C . HIS A 1 84 ? -5.791 -5.592 -14.929 1.00 82.62 84 HIS A C 1
ATOM 673 O O . HIS A 1 84 ? -6.444 -6.582 -15.262 1.00 82.62 84 HIS A O 1
ATOM 679 N N . ILE A 1 85 ? -5.835 -4.428 -15.575 1.00 79.88 85 ILE A N 1
ATOM 680 C CA . ILE A 1 85 ? -6.559 -4.221 -16.828 1.00 79.88 85 ILE A CA 1
ATOM 681 C C . ILE A 1 85 ? -5.528 -4.287 -17.951 1.00 79.88 85 ILE A C 1
ATOM 683 O O . ILE A 1 85 ? -4.679 -3.406 -18.056 1.00 79.88 85 ILE A O 1
ATOM 687 N N . ASP A 1 86 ? -5.607 -5.345 -18.752 1.00 73.06 86 ASP A N 1
ATOM 688 C CA . ASP A 1 86 ? -4.767 -5.530 -19.932 1.00 73.06 86 ASP A CA 1
ATOM 689 C C . ASP A 1 86 ? -5.454 -4.864 -21.133 1.00 73.06 86 ASP A C 1
ATOM 691 O O . ASP A 1 86 ? -6.549 -5.260 -21.542 1.00 73.06 86 ASP A O 1
ATOM 695 N N . CYS A 1 87 ? -4.834 -3.809 -21.661 1.00 65.50 87 CYS A N 1
ATOM 696 C CA . CYS A 1 87 ? -5.358 -3.046 -22.792 1.00 65.50 87 CYS A CA 1
ATOM 697 C C . CYS A 1 87 ? -4.884 -3.589 -24.151 1.00 65.50 87 CYS A C 1
ATOM 699 O O . CYS A 1 87 ? -5.108 -2.922 -25.160 1.00 65.50 87 CYS A O 1
ATOM 701 N N . LEU A 1 88 ? -4.203 -4.745 -24.204 1.00 57.69 88 LEU A N 1
ATOM 702 C CA . LEU A 1 88 ? -3.640 -5.370 -25.416 1.00 57.69 88 LEU A CA 1
ATOM 703 C C . LEU A 1 88 ? -2.600 -4.512 -26.173 1.00 57.69 88 LEU A C 1
ATOM 705 O O . LEU A 1 88 ? -2.034 -4.963 -27.167 1.00 57.69 88 LEU A O 1
ATOM 709 N N . TRP A 1 89 ? -2.310 -3.300 -25.688 1.00 56.94 89 TRP A N 1
ATOM 710 C CA . TRP A 1 89 ? -1.277 -2.378 -26.170 1.00 56.94 89 TRP A CA 1
ATOM 711 C C . TRP A 1 89 ? -0.190 -2.179 -25.107 1.00 56.94 89 TRP A C 1
ATOM 713 O O . TRP A 1 89 ? 0.277 -1.072 -24.845 1.00 56.94 89 TRP A O 1
ATOM 723 N N . ASP A 1 90 ? 0.219 -3.260 -24.453 1.00 57.50 90 ASP A N 1
ATOM 724 C CA . ASP A 1 90 ? 1.459 -3.222 -23.690 1.00 57.50 90 ASP A CA 1
ATOM 725 C C . ASP A 1 90 ? 2.635 -3.210 -24.670 1.00 57.50 90 ASP A C 1
ATOM 727 O O . ASP A 1 90 ? 2.627 -3.926 -25.674 1.00 57.50 90 ASP A O 1
ATOM 731 N N . PHE A 1 91 ? 3.642 -2.366 -24.402 1.00 55.03 91 PHE A N 1
ATOM 732 C CA . PHE A 1 91 ? 4.869 -2.250 -25.202 1.00 55.03 91 PHE A CA 1
ATOM 733 C C . PHE A 1 91 ? 5.301 -3.636 -25.700 1.00 55.03 91 PHE A C 1
ATOM 735 O O . PHE A 1 91 ? 5.454 -4.531 -24.878 1.00 55.03 91 PHE A O 1
ATOM 742 N N . GLY A 1 92 ? 5.518 -3.837 -27.007 1.00 50.38 92 GLY A N 1
ATOM 743 C CA . GLY A 1 92 ? 5.695 -5.173 -27.619 1.00 50.38 92 GLY A CA 1
ATOM 744 C C . GLY A 1 92 ? 6.797 -6.072 -27.020 1.00 50.38 92 GLY A C 1
ATOM 745 O O . GLY A 1 92 ? 6.834 -7.269 -27.280 1.00 50.38 92 GLY A O 1
ATOM 746 N N . GLN A 1 93 ? 7.658 -5.517 -26.166 1.00 49.53 93 GLN A N 1
ATOM 747 C CA . GLN A 1 93 ? 8.644 -6.220 -25.336 1.00 49.53 93 GLN A CA 1
ATOM 748 C C . GLN A 1 93 ? 8.074 -6.847 -24.035 1.00 49.53 93 GLN A C 1
ATOM 750 O O . GLN A 1 93 ? 8.700 -7.737 -23.466 1.00 49.53 93 GLN A O 1
ATOM 755 N N . TRP A 1 94 ? 6.879 -6.440 -23.594 1.00 49.38 94 TRP A N 1
ATOM 756 C CA . TRP A 1 94 ? 6.139 -6.917 -22.413 1.00 49.38 94 TRP A CA 1
ATOM 757 C C . TRP A 1 94 ? 4.970 -7.838 -22.793 1.00 49.38 94 TRP A C 1
ATOM 759 O O . TRP A 1 94 ? 4.665 -8.774 -22.056 1.00 49.38 94 TRP A O 1
ATOM 769 N N . ALA A 1 95 ? 4.376 -7.636 -23.975 1.00 44.97 95 ALA A N 1
ATOM 770 C CA . ALA A 1 95 ? 3.255 -8.436 -24.477 1.00 44.97 95 ALA A CA 1
ATOM 771 C C . ALA A 1 95 ? 3.609 -9.922 -24.717 1.00 44.97 95 ALA A C 1
ATOM 773 O O . ALA A 1 95 ? 2.755 -10.797 -24.599 1.00 44.97 95 ALA A O 1
ATOM 774 N N . GLY A 1 96 ? 4.874 -10.233 -25.034 1.00 39.47 96 GLY A N 1
ATOM 775 C CA . GLY A 1 96 ? 5.317 -11.600 -25.353 1.00 39.47 96 GLY A CA 1
ATOM 776 C C . GLY A 1 96 ? 5.806 -12.432 -24.162 1.00 39.47 96 GLY A C 1
ATOM 777 O O . GLY A 1 96 ? 5.897 -13.656 -24.255 1.00 39.47 96 GLY A O 1
ATOM 778 N N . SER A 1 97 ? 6.125 -11.806 -23.029 1.00 41.72 97 SER A N 1
ATOM 779 C CA . SER A 1 97 ? 6.709 -12.521 -21.894 1.00 41.72 97 SER A CA 1
ATOM 780 C C . SER A 1 97 ? 6.472 -11.777 -20.583 1.00 41.72 97 SER A C 1
ATOM 782 O O . SER A 1 97 ? 6.879 -10.636 -20.427 1.00 41.72 97 SER A O 1
ATOM 784 N N . ALA A 1 98 ? 5.950 -12.501 -19.592 1.00 45.44 98 ALA A N 1
ATOM 785 C CA . ALA A 1 98 ? 6.216 -12.276 -18.166 1.00 45.44 98 ALA A CA 1
ATOM 786 C C . ALA A 1 98 ? 5.257 -11.450 -17.282 1.00 45.44 98 ALA A C 1
ATOM 788 O O . ALA A 1 98 ? 5.537 -11.366 -16.086 1.00 45.44 98 ALA A O 1
ATOM 789 N N . ILE A 1 99 ? 4.073 -11.003 -17.720 1.00 45.91 99 ILE A N 1
ATOM 790 C CA . ILE A 1 99 ? 3.040 -10.586 -16.733 1.00 45.91 99 ILE A CA 1
ATOM 791 C C . ILE A 1 99 ? 2.491 -11.805 -15.964 1.00 45.91 99 ILE A C 1
ATOM 793 O O . ILE A 1 99 ? 2.246 -11.739 -14.762 1.00 45.91 99 ILE A O 1
ATOM 797 N N . ARG A 1 100 ? 2.449 -12.985 -16.599 1.00 41.94 100 ARG A N 1
ATOM 798 C CA . ARG A 1 100 ? 2.035 -14.245 -15.952 1.00 41.94 100 ARG A CA 1
ATOM 799 C C . ARG A 1 100 ? 3.090 -14.841 -14.997 1.00 41.94 100 ARG A C 1
ATOM 801 O O . ARG A 1 100 ? 2.778 -15.762 -14.250 1.00 41.94 100 ARG A O 1
ATOM 808 N N . SER A 1 101 ? 4.344 -14.367 -15.014 1.00 34.53 101 SER A N 1
ATOM 809 C CA . SER A 1 101 ? 5.467 -15.040 -14.330 1.00 34.53 101 SER A CA 1
ATOM 810 C C . SER A 1 101 ? 6.290 -14.165 -13.377 1.00 34.53 101 SER A C 1
ATOM 812 O O . SER A 1 101 ? 7.207 -14.678 -12.727 1.00 34.53 101 SER A O 1
ATOM 814 N N . SER A 1 102 ? 5.994 -12.878 -13.203 1.00 39.22 102 SER A N 1
ATOM 815 C CA . SER A 1 102 ? 6.723 -12.077 -12.213 1.00 39.22 102 SER A CA 1
ATOM 816 C C . SER A 1 102 ? 6.542 -12.676 -10.798 1.00 39.22 1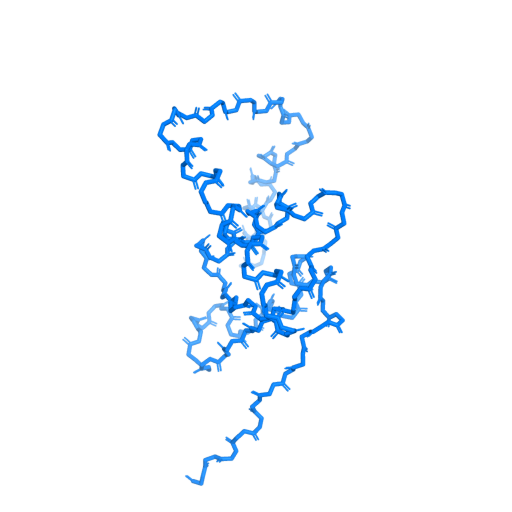02 SER A C 1
ATOM 818 O O . SER A 1 102 ? 5.449 -13.094 -10.413 1.00 39.22 102 SER A O 1
ATOM 820 N N . ARG A 1 103 ? 7.625 -12.787 -10.004 1.00 36.97 103 ARG A N 1
ATOM 821 C CA . ARG A 1 103 ? 7.549 -13.247 -8.592 1.00 36.97 103 ARG A CA 1
ATOM 822 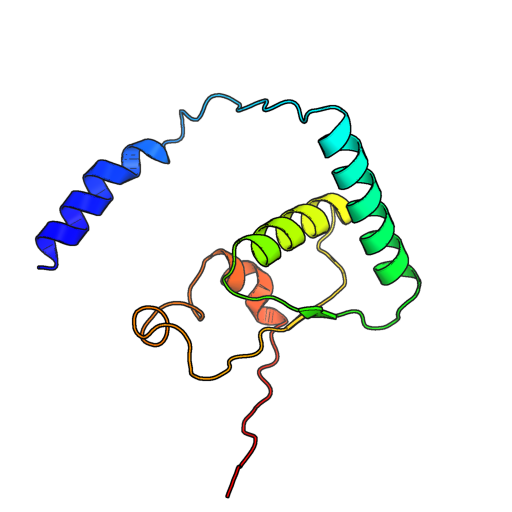C C . ARG A 1 103 ? 6.594 -12.382 -7.765 1.00 36.97 103 ARG A C 1
ATOM 824 O O . ARG A 1 103 ? 5.987 -12.893 -6.829 1.00 36.97 103 ARG A O 1
ATOM 831 N N . SER A 1 104 ? 6.456 -11.110 -8.153 1.00 37.69 104 SER A N 1
ATOM 832 C CA . SER A 1 104 ? 5.499 -10.174 -7.568 1.00 37.69 104 SER A CA 1
ATOM 833 C C . SER A 1 104 ? 4.062 -10.631 -7.810 1.00 37.69 104 SER A C 1
ATOM 835 O O . SER A 1 104 ? 3.319 -10.709 -6.852 1.00 37.69 104 SER A O 1
ATOM 837 N N . CYS A 1 105 ? 3.675 -11.058 -9.018 1.00 37.84 105 CYS A N 1
ATOM 838 C CA . CYS A 1 105 ? 2.332 -11.603 -9.262 1.00 37.84 105 CYS A CA 1
ATOM 839 C C . CYS A 1 105 ? 2.146 -13.029 -8.714 1.00 37.84 105 CYS A C 1
ATOM 841 O O . CYS A 1 105 ? 1.058 -13.366 -8.262 1.00 37.84 105 CYS A O 1
ATOM 843 N N . ARG A 1 106 ? 3.191 -13.872 -8.691 1.00 34.94 106 ARG A N 1
ATOM 844 C CA . ARG A 1 106 ? 3.084 -15.276 -8.236 1.00 34.94 106 ARG A CA 1
ATOM 845 C C . ARG A 1 106 ? 2.740 -15.457 -6.755 1.00 34.94 106 ARG A C 1
ATOM 847 O O . ARG A 1 106 ? 2.137 -16.467 -6.423 1.00 34.94 106 ARG A O 1
ATOM 854 N N . MET A 1 107 ? 3.070 -14.505 -5.879 1.00 37.06 107 MET A N 1
ATOM 855 C CA . MET A 1 107 ? 2.620 -14.551 -4.475 1.00 37.06 107 MET A CA 1
ATOM 856 C C . MET A 1 107 ? 1.119 -14.256 -4.293 1.00 37.06 107 MET A C 1
ATOM 858 O O . MET A 1 107 ? 0.594 -14.506 -3.208 1.00 37.06 107 MET A O 1
ATOM 862 N N . TRP A 1 108 ? 0.449 -13.724 -5.324 1.00 42.38 108 TRP A N 1
ATOM 863 C CA . TRP A 1 108 ? -0.907 -13.154 -5.245 1.00 42.38 108 TRP A CA 1
ATOM 864 C C . TRP A 1 108 ? -1.845 -13.638 -6.363 1.00 42.38 108 TRP A C 1
ATOM 866 O O . TRP A 1 108 ? -2.997 -13.211 -6.440 1.00 42.38 108 TRP A O 1
ATOM 876 N N . ALA A 1 109 ? -1.360 -14.539 -7.225 1.00 39.31 109 ALA A N 1
ATOM 877 C CA . ALA A 1 109 ? -2.067 -15.062 -8.392 1.00 39.31 109 ALA A CA 1
ATOM 878 C C . ALA A 1 109 ? -3.344 -15.847 -8.042 1.00 39.31 109 ALA A C 1
ATOM 880 O O . ALA A 1 109 ? -4.206 -15.991 -8.903 1.00 39.31 109 ALA A O 1
ATOM 881 N N . ASP A 1 110 ? -3.518 -16.267 -6.786 1.00 42.28 110 ASP A N 1
ATOM 882 C CA . ASP A 1 110 ? -4.741 -16.939 -6.330 1.00 42.28 110 ASP A CA 1
ATOM 883 C C . ASP A 1 110 ? -5.967 -16.000 -6.300 1.00 42.28 110 ASP A C 1
ATOM 885 O O . ASP A 1 110 ? -7.103 -16.467 -6.236 1.00 42.28 110 ASP A O 1
ATOM 889 N N . SER A 1 111 ? -5.769 -14.675 -6.392 1.00 41.69 111 SER A N 1
ATOM 890 C CA . SER A 1 111 ? -6.851 -13.678 -6.337 1.00 41.69 111 SER A CA 1
ATOM 891 C C . SER A 1 111 ? -7.129 -12.946 -7.659 1.00 41.69 111 SER A C 1
ATOM 893 O O . SER A 1 111 ? -8.106 -12.195 -7.731 1.00 41.69 111 SER A O 1
ATOM 895 N N . ILE A 1 112 ? -6.316 -13.122 -8.705 1.00 44.44 112 ILE A N 1
ATOM 896 C CA . ILE A 1 112 ? -6.495 -12.393 -9.971 1.00 44.44 112 ILE A CA 1
ATOM 897 C C . ILE A 1 112 ? -7.498 -13.161 -10.841 1.00 44.44 112 ILE A C 1
ATOM 899 O O . ILE A 1 112 ? -7.133 -14.040 -11.621 1.00 44.44 112 ILE A O 1
ATOM 903 N N . ARG A 1 113 ? -8.790 -12.841 -10.710 1.00 34.66 113 ARG A N 1
ATOM 904 C CA . ARG A 1 113 ? -9.816 -13.312 -11.649 1.00 34.66 113 ARG A CA 1
ATOM 905 C C . ARG A 1 113 ? -9.747 -12.457 -12.918 1.00 34.66 113 ARG A C 1
ATOM 907 O O . ARG A 1 113 ? -10.203 -11.318 -12.933 1.00 34.66 113 ARG A O 1
ATOM 914 N N . ALA A 1 114 ? -9.148 -13.017 -13.968 1.00 38.62 114 ALA A N 1
ATOM 915 C CA . ALA A 1 114 ? -9.153 -12.445 -15.308 1.00 38.62 114 ALA A CA 1
ATOM 916 C C . ALA A 1 114 ? -10.598 -12.207 -15.771 1.00 38.62 114 ALA A C 1
ATOM 918 O O . ALA A 1 114 ? -11.391 -13.145 -15.821 1.00 38.62 114 ALA A O 1
ATOM 919 N N . THR A 1 115 ? -10.936 -10.965 -16.113 1.00 38.66 115 THR A N 1
ATOM 920 C CA . THR A 1 115 ? -12.195 -10.646 -16.791 1.00 38.66 115 THR A CA 1
ATOM 921 C C . THR A 1 115 ? -11.906 -9.718 -17.959 1.00 38.66 115 THR A C 1
ATOM 923 O O . THR A 1 115 ? -11.829 -8.511 -17.770 1.00 38.66 115 THR A O 1
ATOM 926 N N . SER A 1 116 ? -11.760 -10.301 -19.151 1.00 37.44 116 SER A N 1
ATOM 927 C CA . SER A 1 116 ? -12.236 -9.724 -20.419 1.00 37.44 116 SER A CA 1
ATOM 928 C C . SER A 1 116 ? -11.982 -10.683 -21.596 1.00 37.44 116 SER A C 1
ATOM 930 O O . SER A 1 116 ? -11.187 -10.425 -22.490 1.00 37.44 116 SER A O 1
ATOM 932 N N . HIS A 1 117 ? -12.755 -11.772 -21.675 1.00 31.69 117 HIS A N 1
ATOM 933 C CA . HIS A 1 117 ? -13.339 -12.107 -22.979 1.00 31.69 117 HIS A CA 1
ATOM 934 C C . HIS A 1 117 ? -14.564 -11.205 -23.139 1.00 31.69 117 HIS A C 1
ATOM 936 O O . HIS A 1 117 ? -15.690 -11.604 -22.859 1.00 31.69 117 HIS A O 1
ATOM 942 N N . ALA A 1 118 ? -14.319 -9.947 -23.498 1.00 31.39 118 ALA A N 1
ATOM 943 C CA . ALA A 1 118 ? -15.354 -9.063 -24.000 1.00 31.39 118 ALA A CA 1
ATOM 944 C C . ALA A 1 118 ? -15.212 -9.056 -25.519 1.00 31.39 118 ALA A C 1
ATOM 946 O O . ALA A 1 118 ? -14.370 -8.367 -26.088 1.00 31.39 118 ALA A O 1
ATOM 947 N N . THR A 1 119 ? -16.007 -9.920 -26.139 1.00 32.56 119 THR A N 1
ATOM 948 C CA . THR A 1 119 ? -16.437 -9.854 -27.529 1.00 32.56 119 THR A CA 1
ATOM 949 C C . THR A 1 119 ? -16.669 -8.399 -27.931 1.00 32.56 119 THR A C 1
ATOM 951 O O . THR A 1 119 ? -17.595 -7.762 -27.432 1.00 32.56 119 THR A O 1
ATOM 954 N N . PHE A 1 120 ? -15.843 -7.886 -28.835 1.00 26.05 120 PHE A N 1
ATOM 955 C CA . PHE A 1 120 ? -16.215 -6.769 -29.689 1.00 26.05 120 PHE A CA 1
ATOM 956 C C . PHE A 1 120 ? -16.372 -7.366 -31.086 1.00 26.05 120 PHE A C 1
ATOM 958 O O . PHE A 1 120 ? -15.451 -8.025 -31.576 1.00 26.05 120 PHE A O 1
ATOM 965 N N . GLN A 1 121 ? -17.591 -7.267 -31.618 1.00 30.78 121 GLN A N 1
ATOM 966 C CA . GLN A 1 121 ? -17.921 -7.631 -32.996 1.00 30.78 121 GLN A CA 1
ATOM 967 C C . GLN A 1 121 ? -17.136 -6.781 -33.993 1.00 30.78 121 GLN A C 1
ATOM 969 O O . GLN A 1 121 ? -16.810 -5.622 -33.647 1.00 30.78 121 GLN A O 1
#

Radius of gyration: 18.28 Å; chains: 1; bounding box: 46×32×43 Å